Protein AF-A0A7C5TM61-F1 (afdb_monomer)

Nearest PDB structures (foldseek):
  7wjc-assembly1_A  TM=5.613E-01  e=3.335E+00  Lactococcus cremoris subsp. cremoris MG1363
  7wj9-assembly1_A  TM=5.677E-01  e=3.787E+00  Lactococcus cremoris subsp. cremoris MG1363
  9fvt-assembly1_D  TM=5.888E-01  e=7.149E+00  Ochrovirga pacifica

Sequence (100 aa):
MDFGIWDDLALLMKDKYLGPLEPQGDIVYQDESCKVLTGERGTFVVMGESVLWILQLSGVELNSVIYTMSRAKDKRKAFADLAVEYALIKNVAFLGDLKR

pLDDT: mean 83.99, std 15.42, range [40.22, 96.88]

Structure (mmCIF, N/CA/C/O backbone):
data_AF-A0A7C5TM61-F1
#
_entry.id   AF-A0A7C5TM61-F1
#
loop_
_atom_site.group_PDB
_atom_site.id
_atom_site.type_symbol
_atom_site.label_atom_id
_atom_site.label_alt_id
_atom_site.label_comp_id
_atom_site.label_asym_id
_atom_site.label_entity_id
_atom_site.label_seq_id
_atom_site.pdbx_PDB_ins_code
_atom_site.Cartn_x
_atom_site.Cartn_y
_atom_site.Cartn_z
_atom_site.occupancy
_atom_site.B_iso_or_equiv
_atom_site.auth_seq_id
_atom_site.auth_comp_id
_atom_site.auth_asym_id
_atom_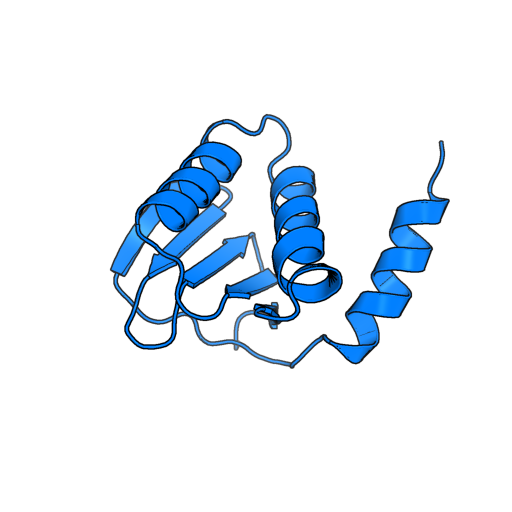site.auth_atom_id
_atom_site.pdbx_PDB_model_num
ATOM 1 N N . MET A 1 1 ? -20.488 8.573 -17.442 1.00 40.34 1 MET A N 1
ATOM 2 C CA . MET A 1 1 ? -19.565 8.170 -16.364 1.00 40.34 1 MET A CA 1
ATOM 3 C C . MET A 1 1 ? -18.290 7.745 -17.056 1.00 40.34 1 MET A C 1
ATOM 5 O O . MET A 1 1 ? -18.344 6.797 -17.828 1.00 40.34 1 MET A O 1
ATOM 9 N N . ASP A 1 2 ? -17.218 8.517 -16.893 1.00 40.22 2 ASP A N 1
ATOM 10 C CA . ASP A 1 2 ? -15.908 8.224 -17.481 1.00 40.22 2 ASP A CA 1
ATOM 11 C C . ASP A 1 2 ? -15.297 7.007 -16.783 1.00 40.22 2 ASP A C 1
ATOM 13 O O . ASP A 1 2 ? -14.751 7.108 -15.686 1.00 40.22 2 ASP A O 1
ATOM 17 N N . PHE A 1 3 ? -15.438 5.845 -17.417 1.00 46.16 3 PHE A N 1
ATOM 18 C CA . PHE A 1 3 ? -14.805 4.591 -17.006 1.00 46.16 3 PHE A CA 1
ATOM 19 C C . PHE A 1 3 ? -13.413 4.391 -17.642 1.00 46.16 3 PHE A C 1
ATOM 21 O O . PHE A 1 3 ? -12.688 3.493 -17.232 1.00 46.16 3 PHE A O 1
ATOM 28 N N . GLY A 1 4 ? -12.998 5.256 -18.581 1.00 49.03 4 GLY A N 1
ATOM 29 C CA . GLY A 1 4 ? -11.798 5.042 -19.408 1.00 49.03 4 GLY A CA 1
ATOM 30 C C . GLY A 1 4 ? -10.480 4.971 -18.634 1.00 49.03 4 GLY A C 1
ATOM 31 O O . GLY A 1 4 ? -9.653 4.115 -18.915 1.00 49.03 4 GLY A O 1
ATOM 32 N N . ILE A 1 5 ? -10.309 5.792 -17.591 1.00 52.62 5 ILE A N 1
ATOM 33 C CA . ILE A 1 5 ? -9.059 5.787 -16.813 1.00 52.62 5 ILE A CA 1
ATOM 34 C C . ILE A 1 5 ? -8.878 4.452 -16.084 1.00 52.62 5 ILE A C 1
ATOM 36 O O . ILE A 1 5 ? -7.759 3.970 -15.987 1.00 52.62 5 ILE A O 1
ATOM 40 N N . TRP A 1 6 ? -9.957 3.835 -15.593 1.00 52.25 6 TRP A N 1
ATOM 41 C CA . TRP A 1 6 ? -9.877 2.593 -14.821 1.00 52.25 6 TRP A CA 1
ATOM 42 C C . TRP A 1 6 ? -9.566 1.376 -15.686 1.00 52.25 6 TRP A C 1
ATOM 44 O O . TRP A 1 6 ? -8.780 0.534 -15.259 1.00 52.25 6 TRP A O 1
ATOM 54 N N . ASP A 1 7 ? -10.130 1.304 -16.892 1.00 54.50 7 ASP A N 1
ATOM 55 C CA . ASP A 1 7 ? -9.844 0.218 -17.835 1.00 54.50 7 ASP A CA 1
ATOM 56 C C . ASP A 1 7 ? -8.396 0.298 -18.352 1.00 54.50 7 ASP A C 1
ATOM 58 O O . ASP A 1 7 ? -7.694 -0.717 -18.400 1.00 54.50 7 ASP A O 1
ATOM 62 N N . ASP A 1 8 ? -7.907 1.511 -18.630 1.00 53.06 8 ASP A N 1
ATOM 63 C CA . ASP A 1 8 ? -6.522 1.751 -19.052 1.00 53.06 8 ASP A CA 1
ATOM 64 C C . ASP A 1 8 ? -5.523 1.471 -17.917 1.00 53.06 8 ASP A C 1
ATOM 66 O O . ASP A 1 8 ? -4.471 0.856 -18.129 1.00 53.06 8 ASP A O 1
ATOM 70 N N . LEU A 1 9 ? -5.861 1.864 -16.683 1.00 56.22 9 LEU A N 1
ATOM 71 C CA . LEU A 1 9 ? -5.034 1.578 -15.513 1.00 56.22 9 LEU A CA 1
ATOM 72 C C . LEU A 1 9 ? -5.002 0.078 -15.208 1.00 56.22 9 LEU A C 1
ATOM 74 O O . LEU A 1 9 ? -3.943 -0.463 -14.901 1.00 56.22 9 LEU A O 1
ATOM 78 N N . ALA A 1 10 ? -6.139 -0.611 -15.326 1.00 58.12 10 ALA A N 1
ATOM 79 C CA . ALA A 1 10 ? -6.236 -2.050 -15.104 1.00 58.12 10 ALA A CA 1
ATOM 80 C C . ALA A 1 10 ? -5.366 -2.845 -16.092 1.00 58.12 10 ALA A C 1
ATOM 82 O O . ALA A 1 10 ? -4.750 -3.838 -15.700 1.00 58.12 10 ALA A O 1
ATOM 83 N N . LEU A 1 11 ? -5.270 -2.398 -17.349 1.00 57.53 11 LEU A N 1
ATOM 84 C CA . LEU A 1 11 ? -4.360 -2.966 -18.349 1.00 57.53 11 LEU A CA 1
ATOM 85 C C . LEU A 1 11 ? -2.885 -2.753 -17.976 1.00 57.53 11 LEU A C 1
ATOM 87 O O . LEU A 1 11 ? -2.114 -3.707 -18.010 1.00 57.53 11 LEU A O 1
ATOM 91 N N . LEU A 1 12 ? -2.503 -1.545 -17.546 1.00 57.53 12 LEU A N 1
ATOM 92 C CA . LEU A 1 12 ? -1.132 -1.230 -17.107 1.00 57.53 12 LEU A CA 1
ATOM 93 C C . LEU A 1 12 ? -0.727 -1.949 -15.811 1.00 57.53 12 LEU A C 1
ATOM 95 O O . LEU A 1 12 ? 0.441 -2.290 -15.619 1.00 57.53 12 LEU A O 1
ATOM 99 N N . MET A 1 13 ? -1.679 -2.173 -14.905 1.00 59.19 13 MET A N 1
ATOM 100 C CA . MET A 1 13 ? -1.440 -2.873 -13.643 1.00 59.19 13 MET A CA 1
ATOM 101 C C . MET A 1 13 ? -1.424 -4.395 -13.799 1.00 59.19 13 MET A C 1
ATOM 103 O O . MET A 1 13 ? -0.758 -5.059 -13.008 1.00 59.19 13 MET A O 1
ATOM 107 N N . LYS A 1 14 ? -2.094 -4.957 -14.816 1.00 54.31 14 LYS A N 1
ATOM 108 C CA . LYS A 1 14 ? -2.101 -6.404 -15.100 1.00 54.31 14 LYS A CA 1
ATOM 109 C C . LYS A 1 14 ? -0.699 -6.986 -15.283 1.00 54.31 14 LYS A C 1
ATOM 111 O O . LYS A 1 14 ? -0.442 -8.076 -14.785 1.00 54.31 14 LYS A O 1
ATOM 116 N N . ASP A 1 15 ? 0.208 -6.240 -15.910 1.00 53.69 15 ASP A N 1
ATOM 117 C CA . ASP A 1 15 ? 1.599 -6.672 -16.117 1.00 53.69 15 ASP A CA 1
ATOM 118 C C . ASP A 1 15 ? 2.485 -6.485 -14.868 1.00 53.69 15 ASP A C 1
ATOM 120 O O . ASP A 1 15 ? 3.588 -7.025 -14.795 1.00 53.69 15 ASP A O 1
ATOM 124 N N . LYS A 1 16 ? 2.005 -5.738 -13.863 1.00 57.47 16 LYS A N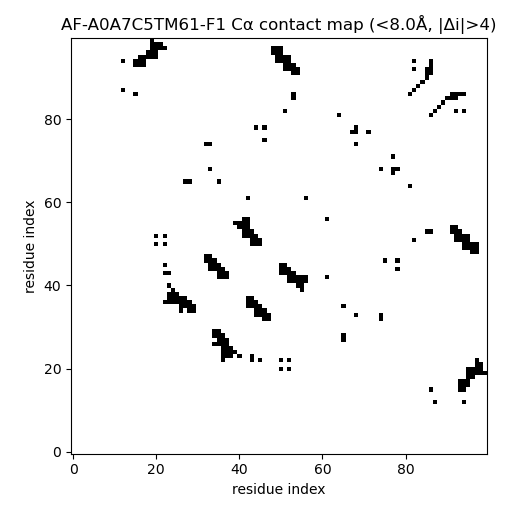 1
ATOM 125 C CA . LYS A 1 16 ? 2.675 -5.507 -12.568 1.00 57.47 16 LYS A CA 1
ATOM 126 C C . LYS A 1 16 ? 2.052 -6.286 -11.405 1.00 57.47 16 LYS A C 1
ATOM 128 O O . LYS A 1 16 ? 2.545 -6.184 -10.281 1.00 57.47 16 LYS A O 1
A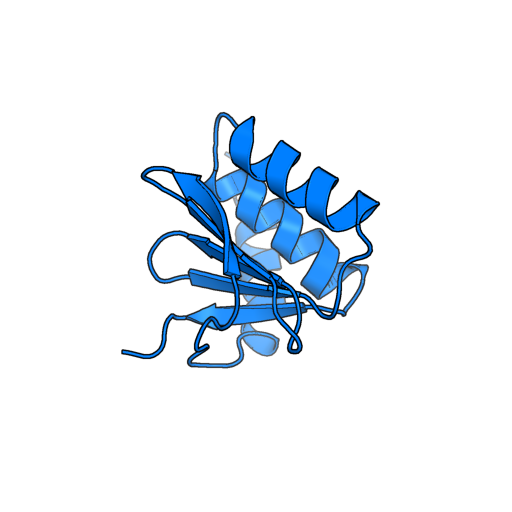TOM 133 N N . TYR A 1 17 ? 0.989 -7.045 -11.663 1.00 57.28 17 TYR A N 1
ATOM 134 C CA . TYR A 1 17 ? 0.339 -7.905 -10.681 1.00 57.28 17 TYR A CA 1
ATOM 135 C C . TYR A 1 17 ? 1.244 -9.104 -10.387 1.00 57.28 17 TYR A C 1
ATOM 137 O O . TYR A 1 17 ? 1.393 -10.015 -11.201 1.00 57.28 17 TYR A O 1
ATOM 145 N N . LEU A 1 18 ? 1.870 -9.100 -9.214 1.00 63.56 18 LEU A N 1
ATOM 146 C CA . LEU A 1 18 ? 2.845 -10.110 -8.809 1.00 63.56 18 LEU A CA 1
ATOM 147 C C . LEU A 1 18 ? 2.249 -11.042 -7.757 1.00 63.56 18 LEU A C 1
ATOM 149 O O . LEU A 1 18 ? 2.733 -11.125 -6.635 1.00 63.56 18 LEU A O 1
ATOM 153 N N . GLY A 1 19 ? 1.202 -11.768 -8.145 1.00 70.62 19 GLY A N 1
ATOM 154 C CA . GLY A 1 19 ? 0.738 -12.954 -7.425 1.00 70.62 19 GLY A CA 1
ATOM 155 C C . GLY A 1 19 ? 0.472 -12.760 -5.919 1.00 70.62 19 GLY A C 1
ATOM 156 O O . GLY A 1 19 ? 0.070 -11.678 -5.485 1.00 70.62 19 GLY A O 1
ATOM 157 N N . PRO A 1 20 ? 0.626 -13.828 -5.115 1.00 80.25 20 PRO A N 1
ATOM 158 C CA . PRO A 1 20 ? 0.332 -13.778 -3.690 1.00 80.25 20 PRO A CA 1
ATOM 159 C C . PRO A 1 20 ? 1.415 -13.018 -2.908 1.00 80.25 20 PRO A C 1
ATOM 161 O O . PRO A 1 20 ? 2.587 -13.398 -2.915 1.00 80.25 20 PRO A O 1
ATOM 164 N N . LEU A 1 21 ? 1.001 -11.993 -2.165 1.00 86.25 21 LEU A N 1
ATOM 165 C CA . LEU A 1 21 ? 1.802 -11.247 -1.204 1.00 86.25 21 LEU A CA 1
ATOM 166 C C . LEU A 1 21 ? 1.451 -11.658 0.226 1.00 86.25 21 LEU A C 1
ATOM 168 O O . LEU A 1 21 ? 0.295 -11.882 0.587 1.00 86.25 21 LEU A O 1
ATOM 172 N N . GLU A 1 22 ? 2.482 -11.720 1.060 1.00 88.81 22 GLU A N 1
ATOM 173 C CA . GLU A 1 22 ? 2.367 -12.028 2.481 1.00 88.81 22 GLU A CA 1
ATOM 174 C C . GLU A 1 22 ? 2.832 -10.797 3.274 1.00 88.81 22 GLU A C 1
ATOM 176 O O . GLU A 1 22 ? 4.039 -10.544 3.347 1.00 88.81 22 GLU A O 1
ATOM 181 N N . PRO A 1 23 ? 1.904 -9.976 3.809 1.00 90.38 23 PRO A N 1
ATOM 182 C CA . PRO A 1 23 ? 2.264 -8.781 4.561 1.00 90.38 23 PRO A CA 1
ATOM 183 C C . PRO A 1 23 ? 3.018 -9.140 5.839 1.00 90.38 23 PRO A C 1
ATOM 185 O O . PRO A 1 23 ? 2.552 -9.951 6.638 1.00 90.38 23 PRO A O 1
ATOM 188 N N . GLN A 1 24 ? 4.168 -8.506 6.050 1.00 90.19 24 GLN A N 1
ATOM 189 C CA . GLN A 1 24 ? 5.029 -8.734 7.210 1.00 90.19 24 GLN A CA 1
ATOM 190 C C . GLN A 1 24 ? 5.408 -7.401 7.853 1.00 90.19 24 GLN A C 1
ATOM 192 O O . GLN A 1 24 ? 5.623 -6.412 7.152 1.00 90.19 24 GLN A O 1
ATOM 197 N N . GLY A 1 25 ? 5.522 -7.394 9.180 1.00 93.62 25 GLY A N 1
ATOM 198 C CA . GLY A 1 25 ? 5.915 -6.224 9.961 1.00 93.62 25 GLY A CA 1
ATOM 199 C C . GLY A 1 25 ? 4.851 -5.760 10.951 1.00 93.62 25 GLY A C 1
ATOM 200 O O . GLY A 1 25 ? 3.823 -6.413 11.150 1.00 93.62 25 GLY A O 1
ATOM 201 N N . ASP A 1 26 ? 5.121 -4.615 11.565 1.00 96.12 26 ASP A N 1
ATOM 202 C CA . ASP A 1 26 ? 4.293 -4.032 12.610 1.00 96.12 26 ASP A CA 1
ATOM 203 C C . ASP A 1 26 ? 3.121 -3.261 12.014 1.00 96.12 26 ASP A C 1
ATOM 205 O O . ASP A 1 26 ? 3.248 -2.550 11.014 1.00 96.12 26 ASP A O 1
ATOM 209 N N . ILE A 1 27 ? 1.959 -3.386 12.652 1.00 96.88 27 ILE A N 1
ATOM 210 C CA . ILE A 1 27 ? 0.761 -2.640 12.272 1.00 96.88 27 ILE A CA 1
ATOM 211 C C . ILE A 1 27 ? 0.933 -1.201 12.745 1.00 96.88 27 ILE A C 1
ATOM 213 O O . ILE A 1 27 ? 0.931 -0.931 13.943 1.00 96.88 27 ILE A O 1
ATOM 217 N N . VAL A 1 28 ? 1.037 -0.275 11.799 1.00 96.00 28 VAL A N 1
ATOM 218 C CA . VAL A 1 28 ? 1.147 1.164 12.088 1.00 96.00 28 VAL A CA 1
ATOM 219 C C . VAL A 1 28 ? -0.180 1.892 11.925 1.00 96.00 28 VAL A C 1
ATOM 221 O O . VAL A 1 28 ? -0.360 2.984 12.456 1.00 96.00 28 VAL A O 1
ATOM 224 N N . TYR A 1 29 ? -1.129 1.284 11.212 1.00 95.94 29 TYR A N 1
ATOM 225 C CA . TYR A 1 29 ? -2.492 1.781 11.094 1.00 95.94 29 TYR A CA 1
ATOM 226 C C . TYR A 1 29 ? -3.459 0.645 10.750 1.00 95.94 29 TYR A C 1
ATOM 228 O O . TYR A 1 29 ? -3.134 -0.237 9.955 1.00 95.94 29 TYR A O 1
ATOM 236 N N . GLN A 1 30 ? -4.660 0.675 11.326 1.00 96.44 30 GLN A N 1
ATOM 237 C CA . GLN A 1 30 ? -5.730 -0.263 11.006 1.00 96.44 30 GLN A CA 1
ATOM 238 C C . GLN A 1 30 ? -7.099 0.372 11.255 1.00 96.44 30 GLN A C 1
ATOM 240 O O . GLN A 1 30 ? -7.309 1.034 12.271 1.00 96.44 30 GLN A O 1
ATOM 245 N N . ASP A 1 31 ? -8.030 0.120 10.341 1.00 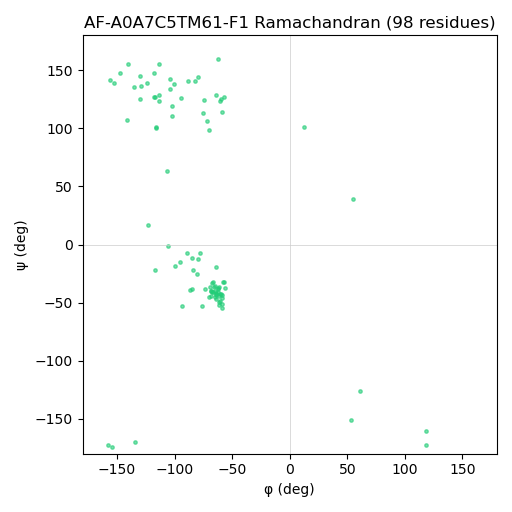92.94 31 ASP A N 1
ATOM 246 C CA . ASP A 1 31 ? -9.464 0.289 10.548 1.00 92.94 31 ASP A CA 1
ATOM 247 C C . ASP A 1 31 ? -10.236 -0.934 10.014 1.00 92.94 31 ASP A C 1
ATOM 249 O O . ASP A 1 31 ? -9.643 -1.970 9.707 1.00 92.94 31 ASP A O 1
ATOM 253 N N . GLU A 1 32 ? -11.565 -0.839 9.935 1.00 88.94 32 GLU A N 1
ATOM 254 C CA . GLU A 1 32 ? -12.437 -1.927 9.463 1.00 88.94 32 GLU A CA 1
ATOM 255 C C . GLU A 1 32 ? -12.212 -2.312 7.988 1.00 88.94 32 GLU A C 1
ATOM 257 O O . GLU A 1 32 ? -12.596 -3.400 7.565 1.00 88.94 32 GLU A O 1
ATOM 262 N N . SER A 1 33 ? -11.603 -1.431 7.193 1.00 88.56 33 SER A N 1
ATOM 263 C CA . SER A 1 33 ? -11.507 -1.537 5.731 1.00 88.56 33 SER A CA 1
ATOM 264 C C . SER A 1 33 ? -10.077 -1.667 5.204 1.00 88.56 33 SER A C 1
ATOM 266 O O . SER A 1 33 ? -9.870 -2.138 4.084 1.00 88.56 33 SER A O 1
ATOM 2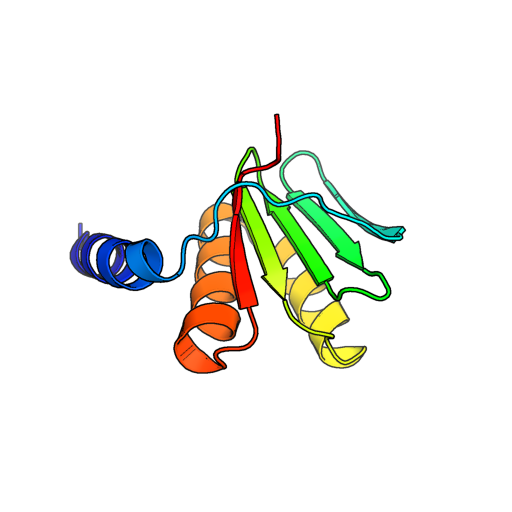68 N N . CYS A 1 34 ? -9.093 -1.232 5.989 1.00 93.75 34 CYS A N 1
ATOM 269 C CA . CYS A 1 34 ? -7.713 -1.075 5.569 1.00 93.75 34 CYS A CA 1
ATOM 270 C C . CYS A 1 34 ? -6.749 -1.350 6.726 1.00 93.75 34 CYS A C 1
ATOM 272 O O . CYS A 1 34 ? -7.002 -1.018 7.884 1.00 93.75 34 CYS A O 1
ATOM 274 N N . 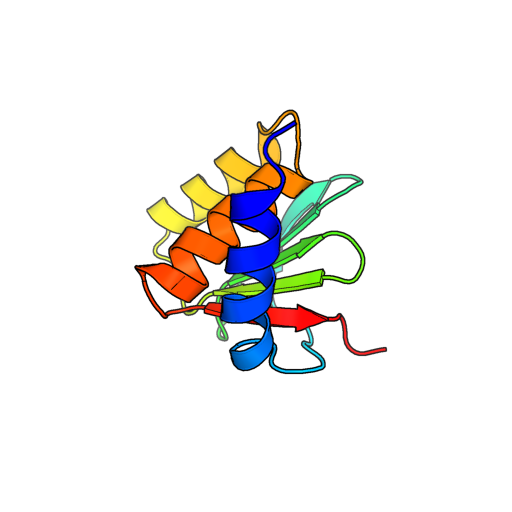LYS A 1 35 ? -5.579 -1.883 6.385 1.00 96.31 35 LYS A N 1
ATOM 275 C CA . LYS A 1 35 ? -4.463 -2.090 7.304 1.00 96.31 35 LYS A CA 1
ATOM 276 C C . LYS A 1 35 ? -3.159 -1.651 6.647 1.00 96.31 35 LYS A C 1
ATOM 278 O O . LYS A 1 35 ? -2.913 -1.986 5.496 1.00 96.31 35 LYS A O 1
ATOM 283 N N . VAL A 1 36 ? -2.316 -0.926 7.376 1.00 96.81 36 VAL A N 1
ATOM 284 C CA . VAL A 1 36 ? -0.963 -0.559 6.941 1.00 96.81 36 VAL A CA 1
ATOM 285 C C . VAL A 1 36 ? 0.048 -1.195 7.884 1.00 96.81 36 VAL A C 1
ATOM 287 O O . VAL A 1 36 ? -0.039 -1.035 9.104 1.00 96.81 36 VAL A O 1
ATOM 290 N N . LEU A 1 37 ? 0.999 -1.922 7.307 1.00 96.50 37 LEU A N 1
ATOM 291 C CA . LEU A 1 37 ? 2.099 -2.562 8.012 1.00 96.50 37 LEU A CA 1
ATOM 292 C C . LEU A 1 37 ? 3.424 -1.983 7.530 1.00 96.50 37 LEU A C 1
ATOM 294 O O . LEU A 1 37 ? 3.555 -1.652 6.354 1.00 96.50 37 LEU A O 1
ATOM 298 N N . THR A 1 38 ? 4.412 -1.909 8.413 1.00 94.75 38 THR A N 1
ATOM 299 C CA . THR A 1 38 ? 5.788 -1.564 8.047 1.00 94.75 38 THR A CA 1
ATOM 300 C C . THR A 1 38 ? 6.747 -2.595 8.619 1.00 94.75 38 THR A C 1
ATOM 302 O O . THR A 1 38 ? 6.624 -3.003 9.771 1.00 94.75 38 THR A O 1
ATOM 305 N N . GLY A 1 39 ? 7.720 -3.020 7.825 1.00 89.62 39 GLY A N 1
ATOM 306 C CA . GLY A 1 39 ? 8.753 -3.950 8.261 1.00 89.62 39 GLY A CA 1
ATOM 307 C C . GLY A 1 39 ? 10.026 -3.789 7.445 1.00 89.62 39 GLY A C 1
ATOM 308 O O . GLY A 1 39 ? 10.129 -2.912 6.589 1.00 89.62 39 GLY A O 1
ATOM 309 N N . GLU A 1 40 ? 10.997 -4.673 7.671 1.00 86.88 40 GLU A N 1
ATOM 310 C CA . GLU A 1 40 ? 12.278 -4.650 6.947 1.00 86.88 40 GLU A CA 1
ATOM 311 C C . GLU A 1 40 ? 12.101 -4.751 5.429 1.00 86.88 40 GLU A C 1
ATOM 313 O O . GLU A 1 40 ? 12.861 -4.164 4.662 1.00 86.88 40 GLU A O 1
ATOM 318 N N . ARG A 1 41 ? 11.058 -5.466 4.992 1.00 84.94 41 ARG A N 1
ATOM 319 C CA . ARG A 1 41 ? 10.731 -5.638 3.577 1.00 84.94 41 ARG A CA 1
ATOM 320 C C . ARG A 1 41 ? 10.031 -4.427 2.967 1.00 84.94 41 ARG A C 1
ATOM 322 O O . ARG A 1 41 ? 9.845 -4.428 1.763 1.00 84.94 41 ARG A O 1
ATOM 329 N N . GLY A 1 42 ? 9.647 -3.413 3.737 1.00 93.00 42 GLY A N 1
ATOM 330 C CA . GLY A 1 42 ? 8.938 -2.228 3.250 1.00 93.00 42 GLY A CA 1
ATOM 331 C C . GLY A 1 42 ? 7.556 -2.058 3.874 1.00 93.00 42 GLY A C 1
ATOM 332 O O . GLY A 1 42 ? 7.259 -2.613 4.934 1.00 93.00 42 GLY A O 1
ATOM 333 N N . THR A 1 43 ? 6.721 -1.268 3.205 1.00 96.06 43 THR A N 1
ATOM 334 C CA . THR A 1 43 ? 5.381 -0.909 3.674 1.00 96.06 43 THR A CA 1
ATOM 335 C C . THR A 1 43 ? 4.335 -1.703 2.910 1.00 96.06 43 THR A C 1
ATOM 337 O O . THR A 1 43 ? 4.369 -1.763 1.687 1.00 96.06 43 THR A O 1
ATOM 340 N N . PHE A 1 44 ? 3.368 -2.276 3.614 1.00 95.62 44 PHE A N 1
ATOM 341 C CA . PHE A 1 44 ? 2.235 -2.972 3.018 1.00 95.62 44 PHE A CA 1
ATOM 342 C C . PHE A 1 44 ? 0.959 -2.206 3.326 1.00 95.62 44 PHE A C 1
ATOM 344 O O . PHE A 1 44 ? 0.631 -2.004 4.492 1.00 95.62 44 PHE A O 1
ATOM 351 N N . VAL A 1 45 ? 0.219 -1.821 2.294 1.00 96.25 45 VAL A N 1
ATOM 352 C CA . VAL A 1 45 ? -1.154 -1.330 2.415 1.00 96.25 45 VAL A CA 1
ATOM 353 C C . VAL A 1 45 ? -2.071 -2.469 1.992 1.00 96.25 45 VAL A C 1
ATOM 355 O O . VAL A 1 45 ? -1.983 -2.958 0.871 1.00 96.25 45 VAL A O 1
ATOM 358 N N . VAL A 1 46 ? -2.923 -2.924 2.898 1.00 95.19 46 VAL A N 1
ATOM 359 C CA . VAL A 1 46 ? -3.838 -4.049 2.704 1.00 95.19 46 VAL A CA 1
ATOM 360 C C . VAL A 1 46 ? -5.261 -3.515 2.719 1.00 95.19 46 VAL A C 1
ATOM 362 O O . VAL A 1 46 ? -5.651 -2.818 3.657 1.00 95.19 46 VAL A O 1
ATOM 365 N N . MET A 1 47 ? -6.040 -3.862 1.702 1.00 92.81 47 MET A N 1
ATOM 366 C CA . MET A 1 47 ? -7.437 -3.469 1.568 1.00 92.81 47 MET A CA 1
ATOM 367 C C . MET A 1 47 ? -8.245 -4.639 0.998 1.00 92.81 47 MET A C 1
ATOM 369 O O . MET A 1 47 ? -8.155 -4.959 -0.187 1.00 92.81 47 MET A O 1
ATOM 373 N N . GLY A 1 48 ? -9.058 -5.279 1.842 1.00 88.75 48 GLY A N 1
ATOM 374 C CA . GLY A 1 48 ? -9.730 -6.528 1.473 1.00 88.75 48 GLY A CA 1
ATOM 375 C C . GLY A 1 48 ? -8.716 -7.627 1.146 1.00 88.75 48 GLY A C 1
ATOM 376 O O . GLY A 1 48 ? -7.829 -7.900 1.951 1.00 88.75 48 GLY A O 1
ATOM 377 N N . GLU A 1 49 ? -8.841 -8.240 -0.033 1.00 88.38 49 GLU A N 1
ATOM 378 C CA . GLU A 1 49 ? -7.876 -9.230 -0.538 1.00 88.38 49 GLU A CA 1
ATOM 379 C C . GLU A 1 49 ? -6.675 -8.591 -1.255 1.00 88.38 49 GLU A C 1
ATOM 381 O O . GLU A 1 49 ? -5.688 -9.278 -1.485 1.00 88.38 49 GLU A O 1
ATOM 386 N N . SER A 1 50 ? -6.717 -7.292 -1.569 1.00 89.44 50 SER A N 1
ATOM 387 C CA . SER A 1 50 ? -5.662 -6.612 -2.325 1.00 89.44 50 SER A CA 1
ATOM 388 C C . SER A 1 50 ? -4.566 -6.058 -1.417 1.00 89.44 50 SER A C 1
ATOM 390 O O . SER A 1 50 ? -4.831 -5.490 -0.352 1.00 89.44 50 SER A O 1
ATOM 392 N N . VAL A 1 51 ? -3.320 -6.176 -1.869 1.00 92.44 51 VAL A N 1
ATOM 393 C CA . VAL A 1 51 ? -2.123 -5.724 -1.159 1.00 92.44 51 VAL A CA 1
ATOM 394 C C . VAL A 1 51 ? -1.263 -4.881 -2.090 1.00 92.44 51 VAL A C 1
ATOM 396 O O . VAL A 1 51 ? -0.851 -5.334 -3.154 1.00 92.44 51 VAL A O 1
ATOM 399 N N . LEU A 1 52 ? -0.948 -3.663 -1.659 1.00 93.62 52 LEU A N 1
ATOM 400 C CA . LEU A 1 52 ? 0.079 -2.820 -2.257 1.00 93.62 52 LEU A CA 1
ATOM 401 C C . LEU A 1 52 ? 1.322 -2.875 -1.370 1.00 93.62 52 LEU A C 1
ATOM 403 O O . LEU A 1 52 ? 1.322 -2.357 -0.253 1.00 93.62 52 LEU A O 1
ATOM 407 N N . TRP A 1 53 ? 2.379 -3.504 -1.865 1.00 94.12 53 TRP A N 1
ATOM 408 C CA . TRP A 1 53 ? 3.690 -3.491 -1.231 1.00 94.12 53 TRP A CA 1
ATOM 409 C C . TRP A 1 53 ? 4.540 -2.375 -1.826 1.00 94.12 53 TRP A C 1
ATOM 411 O O . TRP A 1 53 ? 4.719 -2.319 -3.038 1.00 94.12 53 TRP A O 1
ATOM 421 N N . ILE A 1 54 ? 5.077 -1.502 -0.983 1.00 93.56 54 ILE A N 1
ATOM 422 C CA . ILE A 1 54 ? 5.893 -0.356 -1.368 1.00 93.56 54 ILE A CA 1
ATOM 423 C C . ILE A 1 54 ? 7.284 -0.534 -0.765 1.00 93.56 54 ILE A C 1
ATOM 425 O O . ILE A 1 54 ? 7.431 -0.727 0.447 1.00 93.56 54 ILE A O 1
ATOM 429 N N . LEU A 1 55 ? 8.309 -0.446 -1.611 1.00 89.88 55 LEU A N 1
ATOM 430 C CA . LEU A 1 55 ? 9.698 -0.472 -1.182 1.00 89.88 55 LEU A CA 1
ATOM 431 C C . LEU A 1 55 ? 9.957 0.719 -0.249 1.00 89.88 55 LEU A C 1
ATOM 433 O O . LEU A 1 55 ? 9.695 1.856 -0.628 1.00 89.88 55 LEU A O 1
ATOM 437 N N . GLN A 1 56 ? 10.437 0.410 0.961 1.00 84.56 56 GLN A N 1
ATOM 438 C CA . GLN A 1 56 ? 10.872 1.317 2.035 1.00 84.56 56 GLN A CA 1
ATOM 439 C C . GLN A 1 56 ? 10.490 2.796 1.870 1.00 84.56 56 GLN A C 1
ATOM 441 O O . GLN A 1 56 ? 11.167 3.568 1.193 1.00 84.56 56 GLN A O 1
ATOM 446 N N . LEU A 1 57 ? 9.443 3.205 2.585 1.00 90.81 57 LEU A N 1
ATOM 447 C CA . LEU A 1 57 ? 9.063 4.608 2.692 1.00 90.81 57 LEU A CA 1
ATOM 448 C C . LEU A 1 57 ? 9.935 5.341 3.712 1.00 90.81 57 LEU A C 1
ATOM 450 O O . LEU A 1 57 ? 10.247 4.808 4.780 1.00 90.81 57 LEU A O 1
ATOM 454 N N . SER A 1 58 ? 10.247 6.607 3.437 1.00 92.12 58 SER A N 1
ATOM 455 C CA . SER A 1 58 ? 10.708 7.511 4.493 1.00 92.12 58 SER A CA 1
ATOM 456 C C . SER A 1 58 ? 9.615 7.708 5.555 1.00 92.12 58 SER A C 1
ATOM 458 O O . SER A 1 58 ? 8.425 7.527 5.289 1.00 92.12 58 SER A O 1
ATOM 460 N N . GLY A 1 59 ? 9.984 8.147 6.765 1.00 91.94 59 GLY A N 1
ATOM 461 C CA . GLY A 1 59 ? 9.000 8.401 7.828 1.00 91.94 59 GLY A CA 1
ATOM 462 C C . GLY A 1 59 ? 7.930 9.436 7.441 1.00 91.94 59 GLY A C 1
ATOM 463 O O . GLY A 1 59 ? 6.776 9.322 7.847 1.00 91.94 59 GLY A O 1
ATOM 464 N N . VAL A 1 60 ? 8.288 10.418 6.606 1.00 93.94 60 VAL A N 1
ATOM 465 C CA . VAL A 1 60 ? 7.347 11.424 6.086 1.00 93.94 60 VAL A CA 1
ATOM 466 C C . VAL A 1 60 ? 6.365 10.797 5.098 1.00 93.94 60 VAL A C 1
ATOM 468 O O . VAL A 1 60 ? 5.162 11.032 5.198 1.00 93.94 60 VAL A O 1
ATOM 471 N N . GLU A 1 61 ? 6.850 9.967 4.176 1.00 94.50 61 GLU A N 1
ATOM 472 C CA . GLU A 1 61 ? 5.988 9.278 3.214 1.00 94.50 61 GLU A CA 1
ATOM 473 C C . GLU A 1 61 ? 5.071 8.264 3.892 1.00 94.50 61 GLU A C 1
ATOM 475 O O . GLU A 1 61 ? 3.888 8.216 3.571 1.00 94.50 61 GLU A O 1
ATOM 480 N N . LEU A 1 62 ? 5.572 7.511 4.876 1.00 95.56 62 LEU A N 1
ATOM 481 C CA . LEU A 1 62 ? 4.749 6.587 5.652 1.00 95.56 62 LEU A CA 1
ATOM 482 C C . LEU A 1 62 ? 3.597 7.325 6.347 1.00 95.56 62 LEU A C 1
ATOM 484 O O . LEU A 1 62 ? 2.444 6.907 6.248 1.00 95.56 62 LEU A O 1
ATOM 488 N N . ASN A 1 63 ? 3.888 8.460 6.988 1.00 95.31 63 ASN A N 1
ATOM 489 C CA . ASN A 1 63 ? 2.859 9.299 7.601 1.00 95.31 63 ASN A CA 1
ATOM 490 C C . ASN A 1 63 ? 1.865 9.842 6.567 1.00 95.31 63 ASN A C 1
ATOM 492 O O . ASN A 1 63 ? 0.671 9.904 6.854 1.00 95.31 63 ASN A O 1
ATOM 496 N N . SER A 1 64 ? 2.326 10.196 5.364 1.00 95.69 64 SER A N 1
ATOM 497 C CA . SER A 1 64 ? 1.454 10.629 4.264 1.00 95.69 64 SER A CA 1
ATOM 498 C C . SER A 1 64 ? 0.510 9.514 3.806 1.00 95.69 64 SER A C 1
ATOM 500 O O . SER A 1 64 ? -0.691 9.744 3.648 1.00 95.69 64 SER A O 1
ATOM 502 N N . VAL A 1 65 ? 1.017 8.285 3.664 1.00 95.88 65 VAL A N 1
ATOM 503 C CA . VAL A 1 65 ? 0.215 7.100 3.322 1.00 95.88 65 VAL A CA 1
ATOM 504 C C . VAL A 1 65 ? -0.829 6.827 4.402 1.00 95.88 65 VAL A C 1
ATOM 506 O O . VAL A 1 65 ? -2.014 6.701 4.092 1.00 95.88 65 VAL A O 1
ATOM 509 N N . ILE A 1 66 ? -0.426 6.801 5.677 1.00 96.00 66 ILE A N 1
ATOM 510 C CA . ILE A 1 66 ? -1.346 6.601 6.807 1.00 96.00 66 ILE A CA 1
ATOM 511 C C . ILE A 1 66 ? -2.399 7.714 6.852 1.00 96.00 66 ILE A C 1
ATOM 513 O O . ILE A 1 66 ? -3.585 7.447 7.052 1.00 96.00 66 ILE A O 1
ATOM 517 N N . TYR A 1 67 ? -2.003 8.969 6.640 1.00 95.56 67 TYR A N 1
ATOM 518 C CA . TYR A 1 67 ? -2.926 10.100 6.636 1.00 95.56 67 TYR A CA 1
ATOM 519 C C . TYR A 1 67 ? -3.940 9.995 5.492 1.00 95.56 67 TYR A C 1
ATOM 521 O O . TYR A 1 67 ? -5.143 10.129 5.718 1.00 95.56 67 TYR A O 1
ATOM 529 N N . THR A 1 68 ? -3.462 9.689 4.287 1.00 94.81 68 THR A N 1
ATOM 530 C CA . THR A 1 68 ? -4.289 9.508 3.090 1.00 94.81 68 THR A CA 1
ATOM 531 C C . THR A 1 68 ? -5.297 8.391 3.314 1.00 94.81 68 THR A C 1
ATOM 533 O O . THR A 1 68 ? -6.500 8.620 3.184 1.00 94.81 68 THR A O 1
ATOM 536 N N . MET A 1 69 ? -4.834 7.220 3.763 1.00 95.12 69 MET A N 1
ATOM 537 C CA . MET A 1 69 ? -5.726 6.104 4.048 1.00 95.12 69 MET A CA 1
ATOM 538 C C . MET A 1 69 ? -6.684 6.437 5.181 1.00 95.12 69 MET A C 1
ATOM 540 O O . MET A 1 69 ? -7.863 6.163 5.038 1.00 95.12 69 MET A O 1
ATOM 544 N N . SER A 1 70 ? -6.258 7.083 6.267 1.00 93.69 70 SER A N 1
ATOM 545 C CA . SER A 1 70 ? -7.135 7.367 7.413 1.00 93.69 70 SER A CA 1
ATOM 546 C C . SER A 1 70 ? -8.230 8.396 7.137 1.00 93.69 70 SER A C 1
ATOM 548 O O . SER A 1 70 ? -9.345 8.238 7.634 1.00 93.69 70 SER A O 1
ATOM 550 N N . ARG A 1 71 ? -7.949 9.425 6.330 1.00 94.38 71 ARG A N 1
ATOM 551 C CA . ARG A 1 71 ? -8.874 10.539 6.066 1.00 94.38 71 ARG A CA 1
ATOM 552 C C . ARG A 1 71 ? -9.714 10.368 4.809 1.00 94.38 71 ARG A C 1
ATOM 554 O O . ARG A 1 71 ? -10.689 11.105 4.642 1.00 94.38 71 ARG A O 1
ATOM 561 N N . ALA A 1 72 ? -9.354 9.442 3.925 1.00 92.81 72 ALA A N 1
ATOM 562 C CA . ALA A 1 72 ? -10.095 9.221 2.696 1.00 92.81 72 ALA A CA 1
ATOM 563 C C . ALA A 1 72 ? -11.550 8.824 2.984 1.00 92.81 72 ALA A C 1
ATOM 565 O O . ALA A 1 72 ? -11.817 7.841 3.674 1.00 92.81 72 ALA A O 1
ATOM 566 N N . LYS A 1 73 ? -12.494 9.576 2.402 1.00 91.19 73 LYS A N 1
ATOM 567 C CA . LYS A 1 73 ? -13.916 9.194 2.381 1.00 91.19 73 LYS A CA 1
ATOM 568 C C . LYS A 1 73 ? -14.138 7.922 1.562 1.00 91.19 73 LYS A C 1
ATOM 570 O O . LYS A 1 73 ? -14.981 7.110 1.915 1.00 91.19 73 LYS A O 1
ATOM 575 N N . ASP A 1 74 ? -13.373 7.770 0.481 1.00 91.81 74 ASP A N 1
ATOM 576 C CA . ASP A 1 74 ? -13.359 6.585 -0.373 1.00 91.81 74 ASP A CA 1
ATOM 577 C C . ASP A 1 74 ? -11.976 5.925 -0.300 1.00 91.81 74 ASP A C 1
ATOM 579 O O . ASP A 1 74 ? -11.011 6.371 -0.926 1.00 91.81 74 ASP A O 1
ATOM 583 N N . LYS A 1 75 ? -11.889 4.865 0.506 1.00 90.69 75 LYS A N 1
ATOM 584 C CA . LYS A 1 75 ? -10.653 4.112 0.757 1.00 90.69 75 LYS A CA 1
ATOM 585 C C . LYS A 1 75 ? -10.172 3.374 -0.488 1.00 90.69 75 LYS A C 1
ATOM 587 O O . LYS A 1 75 ? -8.968 3.252 -0.683 1.00 90.69 75 LYS A O 1
ATOM 592 N N . ARG A 1 76 ? -11.097 2.923 -1.345 1.00 90.25 76 ARG A N 1
ATOM 593 C CA . ARG A 1 76 ? -10.759 2.205 -2.582 1.00 90.25 76 ARG A CA 1
ATOM 594 C C . ARG A 1 76 ? -10.091 3.132 -3.573 1.00 90.25 76 ARG A C 1
ATOM 596 O O . ARG A 1 76 ? -9.059 2.776 -4.133 1.00 90.25 76 ARG A O 1
ATOM 603 N N . LYS A 1 77 ? -10.642 4.337 -3.731 1.00 90.44 77 LYS A N 1
ATOM 604 C CA . LYS A 1 77 ? -10.009 5.371 -4.545 1.00 90.44 77 LYS A CA 1
ATOM 605 C C . LYS A 1 77 ? -8.626 5.733 -4.002 1.00 90.44 77 LYS A C 1
ATOM 607 O O . LYS A 1 77 ? -7.669 5.724 -4.762 1.00 90.44 77 LYS A O 1
ATOM 612 N N . ALA A 1 78 ? -8.506 5.977 -2.697 1.00 93.38 78 ALA A N 1
ATOM 613 C CA . ALA A 1 78 ? -7.223 6.322 -2.084 1.00 93.38 78 ALA A CA 1
ATOM 614 C C . ALA A 1 78 ? -6.161 5.226 -2.266 1.00 93.38 78 ALA A C 1
ATOM 616 O O . ALA A 1 78 ? -5.019 5.520 -2.601 1.00 93.38 78 ALA A O 1
ATOM 617 N N . PHE A 1 79 ? -6.540 3.958 -2.104 1.00 93.25 79 PHE A N 1
ATOM 618 C CA . PHE A 1 79 ? -5.656 2.828 -2.367 1.00 93.25 79 PHE A CA 1
ATOM 619 C C . PHE A 1 79 ? -5.196 2.778 -3.829 1.00 93.25 79 PHE A C 1
ATOM 621 O O . PHE A 1 79 ? -4.015 2.569 -4.096 1.00 93.25 79 PHE A O 1
ATOM 628 N N . ALA A 1 80 ? -6.111 2.992 -4.776 1.00 90.12 80 ALA A N 1
ATOM 629 C CA . ALA A 1 80 ? -5.771 3.033 -6.192 1.00 90.12 80 ALA A CA 1
ATOM 630 C C . ALA A 1 80 ? -4.841 4.207 -6.524 1.00 90.12 80 ALA A C 1
ATOM 632 O O . ALA A 1 80 ? -3.854 4.006 -7.225 1.00 90.12 80 ALA A O 1
ATOM 633 N N . ASP A 1 81 ? -5.099 5.396 -5.974 1.00 91.56 81 ASP A N 1
ATOM 634 C CA . ASP A 1 81 ? -4.243 6.573 -6.148 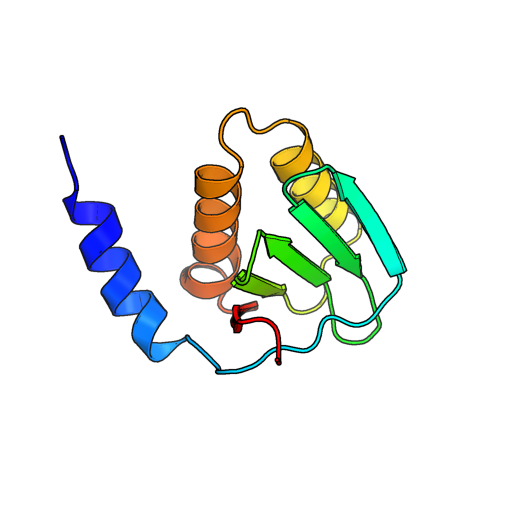1.00 91.56 81 ASP A CA 1
ATOM 635 C C . ASP A 1 81 ? -2.813 6.283 -5.645 1.00 91.56 81 ASP A C 1
ATOM 637 O O . ASP A 1 81 ? -1.838 6.564 -6.344 1.00 91.56 81 ASP A O 1
ATOM 641 N N . LEU A 1 82 ? -2.677 5.622 -4.486 1.00 93.69 82 LEU A N 1
ATOM 642 C CA . LEU A 1 82 ? -1.382 5.157 -3.974 1.00 93.69 82 LEU A CA 1
ATOM 643 C C . LEU A 1 82 ? -0.731 4.126 -4.903 1.00 93.69 82 LEU A C 1
ATOM 645 O O . LEU A 1 82 ? 0.476 4.174 -5.134 1.00 93.69 82 LEU A O 1
ATOM 649 N N . ALA A 1 83 ? -1.507 3.195 -5.451 1.00 90.50 83 ALA A N 1
ATOM 650 C CA . ALA A 1 83 ? -0.982 2.199 -6.372 1.00 90.50 83 ALA A CA 1
ATOM 651 C C . ALA A 1 83 ? -0.467 2.849 -7.666 1.00 90.50 83 ALA A C 1
ATOM 653 O O . ALA A 1 83 ? 0.612 2.499 -8.140 1.00 90.50 83 ALA A O 1
ATOM 654 N N . VAL A 1 84 ? -1.169 3.852 -8.199 1.00 87.81 84 VAL A N 1
ATOM 655 C CA . VAL A 1 84 ? -0.691 4.652 -9.335 1.00 87.81 84 VAL A CA 1
ATOM 656 C C . VAL A 1 84 ? 0.601 5.373 -8.980 1.00 87.81 84 VAL A C 1
ATOM 658 O O . VAL A 1 84 ? 1.591 5.251 -9.701 1.00 87.81 84 VAL A O 1
ATOM 661 N N . GLU A 1 85 ? 0.618 6.097 -7.863 1.00 91.06 85 GLU A N 1
ATOM 662 C CA . GLU A 1 85 ? 1.786 6.872 -7.456 1.00 91.06 85 GLU A CA 1
ATOM 663 C C . GLU A 1 85 ? 3.014 5.976 -7.284 1.00 91.06 85 GLU A C 1
ATOM 665 O O . GLU A 1 85 ? 4.057 6.211 -7.896 1.00 91.06 85 GLU A O 1
ATOM 670 N N . TYR A 1 86 ? 2.903 4.930 -6.472 1.00 91.06 86 TYR A N 1
ATOM 671 C CA . TYR A 1 86 ? 4.062 4.141 -6.084 1.00 91.06 86 TYR A CA 1
ATOM 672 C C . TYR A 1 86 ? 4.414 3.057 -7.104 1.00 91.06 86 TYR A C 1
ATOM 674 O O . TYR A 1 86 ? 5.599 2.840 -7.366 1.00 91.06 86 TYR A O 1
ATOM 682 N N . ALA A 1 87 ? 3.428 2.396 -7.717 1.00 85.94 87 ALA A N 1
ATOM 683 C CA . ALA A 1 87 ? 3.694 1.309 -8.657 1.00 85.94 87 ALA A CA 1
ATOM 684 C C . ALA A 1 87 ? 3.913 1.820 -10.083 1.00 85.94 87 ALA A C 1
ATOM 686 O O . ALA A 1 87 ? 4.786 1.293 -10.769 1.00 85.94 87 ALA A O 1
ATOM 687 N N . LEU A 1 88 ? 3.171 2.832 -10.552 1.00 82.50 88 LEU A N 1
ATOM 688 C CA . LEU A 1 88 ? 3.293 3.322 -11.934 1.00 82.50 88 LEU A CA 1
ATOM 689 C C . LEU A 1 88 ? 4.259 4.497 -12.063 1.00 82.50 88 LEU A C 1
ATOM 691 O O . LEU A 1 88 ? 5.178 4.417 -12.873 1.00 82.50 88 LEU A O 1
ATOM 695 N N . ILE A 1 89 ? 4.072 5.558 -11.273 1.00 85.12 89 ILE A N 1
ATOM 696 C CA . ILE A 1 89 ? 4.858 6.793 -11.413 1.00 85.12 89 ILE A CA 1
ATOM 697 C C . ILE A 1 89 ? 6.258 6.606 -10.828 1.00 85.12 89 ILE A C 1
ATOM 699 O O . ILE A 1 89 ? 7.252 6.859 -11.505 1.00 85.12 89 ILE A O 1
ATOM 703 N N . LYS A 1 90 ? 6.349 6.147 -9.576 1.00 87.12 90 LYS A N 1
ATOM 704 C CA . LYS A 1 90 ? 7.633 5.965 -8.884 1.00 87.12 90 LYS A CA 1
ATOM 705 C C . LYS A 1 90 ? 8.304 4.62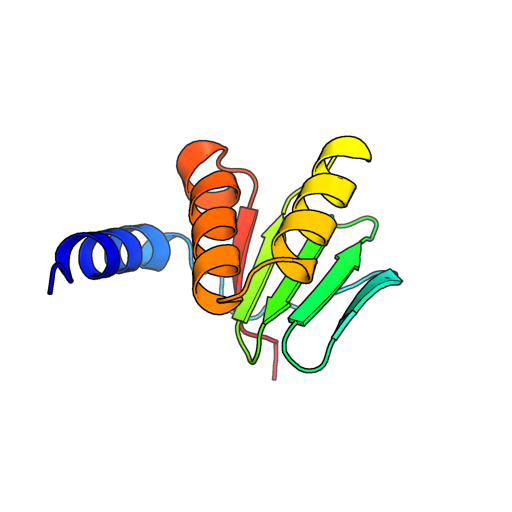9 -9.205 1.00 87.12 90 LYS A C 1
ATOM 707 O O . LYS A 1 90 ? 9.516 4.527 -9.068 1.00 87.12 90 LYS A O 1
ATOM 712 N N . ASN A 1 91 ? 7.542 3.626 -9.650 1.00 84.88 91 ASN A N 1
ATOM 713 C CA . ASN A 1 91 ? 8.035 2.280 -9.966 1.00 84.88 91 ASN A CA 1
ATOM 714 C C . ASN A 1 91 ? 8.789 1.606 -8.797 1.00 84.88 91 ASN A C 1
ATOM 716 O O . ASN A 1 91 ? 9.800 0.937 -8.995 1.00 84.88 91 ASN A O 1
ATOM 720 N N . VAL A 1 92 ? 8.286 1.801 -7.576 1.00 88.44 92 VAL A N 1
ATOM 721 C CA . VAL A 1 92 ? 8.850 1.273 -6.317 1.00 88.44 92 VAL A CA 1
ATOM 722 C C . VAL A 1 92 ? 7.844 0.422 -5.541 1.00 88.44 92 VAL A C 1
ATOM 724 O O . VAL A 1 92 ? 8.014 0.193 -4.348 1.00 88.44 92 VAL A O 1
ATOM 727 N N . ALA A 1 93 ? 6.768 -0.026 -6.183 1.00 89.94 93 ALA A N 1
ATOM 728 C CA . ALA A 1 93 ? 5.744 -0.832 -5.537 1.00 89.94 93 ALA A CA 1
ATOM 729 C C . ALA A 1 93 ? 5.222 -1.947 -6.437 1.00 89.94 93 ALA A C 1
ATOM 731 O O . ALA A 1 93 ? 5.247 -1.843 -7.665 1.00 89.94 93 ALA A O 1
ATOM 732 N N . PHE A 1 94 ? 4.705 -2.985 -5.789 1.00 87.75 94 PHE A N 1
ATOM 733 C CA . PHE A 1 94 ? 4.044 -4.118 -6.414 1.00 87.75 94 PHE A CA 1
ATOM 734 C C . PHE A 1 94 ? 2.640 -4.282 -5.854 1.00 87.75 94 PHE A C 1
ATOM 736 O O . PHE A 1 94 ? 2.416 -4.146 -4.649 1.00 87.75 94 PHE A O 1
ATOM 743 N N . LEU A 1 95 ? 1.705 -4.591 -6.748 1.00 89.12 95 LEU A N 1
ATOM 744 C CA . LEU A 1 95 ? 0.346 -4.954 -6.385 1.00 89.12 95 LEU A CA 1
ATOM 745 C C . LEU A 1 95 ? 0.214 -6.479 -6.439 1.00 89.12 95 LEU A C 1
ATOM 747 O O . LEU A 1 95 ? 0.729 -7.122 -7.355 1.00 89.12 95 LEU A O 1
ATOM 751 N N . GLY A 1 96 ? -0.473 -7.051 -5.464 1.00 87.31 96 GLY A N 1
ATOM 752 C CA . GLY A 1 96 ? -0.778 -8.472 -5.411 1.00 87.31 96 GLY A CA 1
ATOM 753 C C . GLY A 1 96 ? -1.987 -8.733 -4.528 1.00 87.31 96 GLY A C 1
ATOM 754 O O . GLY A 1 96 ? -2.638 -7.798 -4.058 1.00 87.31 96 GLY A O 1
ATOM 755 N N . ASP A 1 97 ? -2.260 -10.006 -4.284 1.00 87.62 97 ASP A N 1
ATOM 756 C CA . ASP A 1 97 ? -3.364 -10.436 -3.427 1.00 87.62 97 ASP A CA 1
ATOM 757 C C . ASP A 1 97 ? -2.828 -11.107 -2.164 1.00 87.62 97 ASP A C 1
ATOM 759 O O . ASP A 1 97 ? -1.718 -11.636 -2.157 1.00 87.62 97 ASP A O 1
ATOM 763 N N . LEU A 1 98 ? -3.600 -11.111 -1.081 1.00 83.62 98 LEU A N 1
ATOM 764 C CA . LEU A 1 98 ? -3.241 -11.861 0.118 1.00 83.62 98 LEU A CA 1
ATOM 765 C C . LEU A 1 98 ? -3.056 -13.338 -0.232 1.00 83.62 98 LEU A C 1
ATOM 767 O O . LEU A 1 98 ? -3.942 -13.982 -0.798 1.00 83.62 98 LEU A O 1
ATOM 771 N N . LYS A 1 99 ? -1.900 -13.889 0.140 1.00 76.38 99 LYS A N 1
ATOM 772 C CA . LYS A 1 99 ? -1.656 -15.326 0.050 1.00 76.38 99 LYS A CA 1
ATOM 773 C C . LYS A 1 99 ? -2.704 -16.068 0.893 1.00 76.38 99 LYS A C 1
ATOM 775 O O . LYS A 1 99 ? -2.739 -15.891 2.110 1.00 76.38 99 LYS A O 1
ATOM 780 N N . ARG A 1 100 ? -3.569 -16.843 0.229 1.00 60.53 100 ARG A N 1
ATOM 781 C CA . ARG A 1 100 ? -4.527 -17.759 0.870 1.00 60.53 100 ARG A C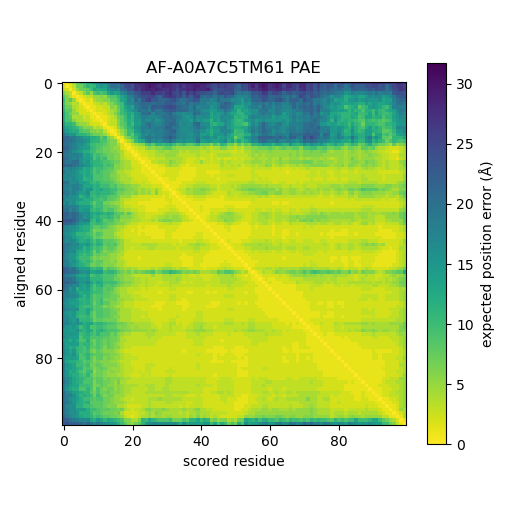A 1
ATOM 782 C C . ARG A 1 100 ? -3.826 -18.983 1.446 1.00 60.53 100 ARG A C 1
ATOM 784 O O . ARG A 1 100 ? -2.846 -19.446 0.815 1.00 60.53 100 ARG A O 1
#

Foldseek 3Di:
DPPPVVVVVCVVQVVQADEADADDADFPDDDPAWTWGQDPQAIWIDGPFKIKGFGHDDPVVSVVLRVLCVPDPDNVVSVVVVCCVRCPVVVGIGMYTHDD

Solvent-accessible surface area (backbone atoms only — not comparable to full-atom values): 5576 Å² total; per-residue (Å²): 130,92,58,64,67,59,59,55,46,50,58,66,43,60,82,48,50,60,53,68,39,78,88,59,60,50,78,79,45,74,62,100,64,39,38,33,27,42,34,97,87,13,31,31,44,35,44,84,59,40,30,41,38,31,60,66,65,53,75,69,53,47,50,48,51,52,48,47,56,71,68,38,90,50,52,67,60,44,51,49,52,50,46,44,47,35,35,64,74,65,60,47,32,43,40,26,31,58,60,127

Mean predicted aligned error: 6.59 Å

Secondary structure (DSSP, 8-state):
---HHHHHHHHHHHTTEEEEE---SEEEEE-SS-EEEEETTEEEEEETTEEEEES---HHHHHHHHHHHHH-SSHHHHHHHHHIIIIIIS--EEEEEE--

Radius of gyration: 12.86 Å; Cα contacts (8 Å, |Δi|>4): 152; chains: 1; bounding box: 32×29×32 Å